Protein AF-A0A376YGE6-F1 (afdb_monomer_lite)

Secondary structure (DSSP, 8-state):
-HHHHHHHHHHHHHHHHHHS---HHHHHHHHHHHHHHHT---HHHHHHHHHHHHHHHHTT--

InterPro domains:
  IPR003474 Gluconate transporter [PF02447] (1-51)

Sequence (62 aa):
MPLIIIAAGVALLLILMIVFKVNGFIALVLVAAVVGFAEGMDAQAVLHSIQMVSAARSAGWQ

Organism: Escherichia coli (NCBI:txid562)

pLDDT: mean 73.23, std 10.55, range [53.88, 87.88]

Radius of gyration: 18.84 Å; chains: 1; bounding box: 34×24×51 Å

Structure (mmCIF, N/CA/C/O backbone):
data_AF-A0A376YGE6-F1
#
_entry.id   AF-A0A376YGE6-F1
#
loop_
_atom_site.group_PDB
_atom_site.id
_atom_site.type_symbol
_atom_site.label_atom_id
_atom_site.label_alt_id
_atom_site.label_comp_id
_atom_site.label_asym_id
_atom_site.label_entity_id
_atom_site.label_seq_id
_atom_site.pdbx_PDB_ins_code
_atom_site.Cartn_x
_atom_site.Cartn_y
_atom_site.Cartn_z
_atom_site.occupancy
_atom_site.B_iso_or_equiv
_atom_site.auth_seq_id
_atom_site.auth_comp_id
_atom_site.auth_asym_id
_atom_site.auth_atom_id
_atom_site.pdbx_PDB_model_num
ATOM 1 N N . MET A 1 1 ? -6.107 1.938 -14.018 1.00 69.75 1 MET A N 1
ATOM 2 C CA . MET A 1 1 ? -5.560 3.307 -13.870 1.00 69.75 1 MET A CA 1
ATOM 3 C C . MET A 1 1 ? -5.092 3.460 -12.431 1.00 69.75 1 MET A C 1
ATOM 5 O O . MET A 1 1 ? -5.851 3.030 -11.571 1.00 69.75 1 MET A O 1
ATOM 9 N N . PRO A 1 2 ? -3.906 4.026 -12.155 1.00 67.00 2 PRO A N 1
ATOM 10 C CA . PRO A 1 2 ? -3.309 4.089 -10.808 1.00 67.00 2 PRO A CA 1
ATOM 11 C C . PRO A 1 2 ? -4.270 4.613 -9.727 1.00 67.00 2 PRO A C 1
ATOM 13 O O . PRO A 1 2 ? -4.384 4.049 -8.648 1.00 67.00 2 PRO A O 1
ATOM 16 N N . LEU A 1 3 ? -5.096 5.600 -10.084 1.00 80.38 3 LEU A N 1
ATOM 17 C CA . LEU A 1 3 ? -6.133 6.176 -9.219 1.00 80.38 3 LEU A CA 1
ATOM 18 C C . LEU A 1 3 ? -7.174 5.165 -8.700 1.00 80.38 3 LEU A C 1
ATOM 20 O O . LEU A 1 3 ? -7.759 5.383 -7.645 1.00 80.38 3 LEU A O 1
ATOM 24 N N . ILE A 1 4 ? -7.411 4.062 -9.418 1.00 80.62 4 ILE A N 1
ATOM 25 C CA . ILE A 1 4 ? -8.381 3.025 -9.031 1.00 80.62 4 ILE A CA 1
ATOM 26 C C . ILE A 1 4 ? -7.851 2.206 -7.846 1.00 80.62 4 ILE A C 1
ATOM 28 O O . ILE A 1 4 ? -8.627 1.838 -6.969 1.00 80.62 4 ILE A O 1
ATOM 32 N N . ILE A 1 5 ? -6.538 1.957 -7.793 1.00 82.69 5 ILE A N 1
ATOM 33 C CA . ILE A 1 5 ? -5.893 1.183 -6.721 1.00 82.69 5 ILE A CA 1
ATOM 34 C C . ILE A 1 5 ? -5.855 2.015 -5.435 1.00 82.69 5 ILE A C 1
ATOM 36 O O . ILE A 1 5 ? -6.255 1.524 -4.378 1.00 82.69 5 ILE A O 1
ATOM 40 N N . ILE A 1 6 ? -5.527 3.308 -5.545 1.00 84.25 6 ILE A N 1
ATOM 41 C CA . ILE A 1 6 ? -5.616 4.257 -4.426 1.00 84.25 6 ILE A CA 1
ATOM 42 C C . ILE A 1 6 ? -7.056 4.369 -3.911 1.00 84.25 6 ILE A C 1
ATOM 44 O O . ILE A 1 6 ? -7.290 4.268 -2.707 1.00 84.25 6 ILE A O 1
ATOM 48 N N . ALA A 1 7 ? -8.042 4.539 -4.802 1.00 85.62 7 ALA A N 1
ATOM 49 C CA . ALA A 1 7 ? -9.448 4.644 -4.407 1.00 85.62 7 ALA A CA 1
ATOM 50 C C . ALA A 1 7 ? -9.950 3.373 -3.698 1.00 85.62 7 ALA A C 1
ATOM 52 O O . ALA A 1 7 ? -10.651 3.467 -2.688 1.00 85.62 7 ALA A O 1
ATOM 53 N N . ALA A 1 8 ? -9.545 2.190 -4.176 1.00 86.38 8 ALA A N 1
ATOM 54 C CA . ALA A 1 8 ? -9.833 0.920 -3.515 1.00 86.38 8 ALA A CA 1
ATOM 55 C C . ALA A 1 8 ? -9.169 0.830 -2.129 1.00 86.38 8 ALA A C 1
ATOM 57 O O . ALA A 1 8 ? -9.808 0.391 -1.175 1.00 86.38 8 ALA A O 1
ATOM 58 N N . GLY A 1 9 ? -7.930 1.309 -1.986 1.00 86.44 9 GLY A N 1
ATOM 59 C CA . GLY A 1 9 ? -7.227 1.405 -0.706 1.00 86.44 9 GLY A CA 1
ATOM 60 C C . GLY A 1 9 ? -7.940 2.288 0.319 1.00 86.44 9 GLY A C 1
ATOM 61 O O . GLY A 1 9 ? -8.155 1.878 1.459 1.00 86.44 9 GLY A O 1
ATOM 62 N N . VAL A 1 10 ? -8.377 3.482 -0.088 1.00 87.88 10 VAL A N 1
ATOM 63 C CA . VAL A 1 10 ? -9.126 4.401 0.788 1.00 87.88 10 VAL A CA 1
ATOM 64 C C . VAL A 1 10 ? -10.472 3.798 1.205 1.00 87.88 10 VAL A C 1
ATOM 66 O O . VAL A 1 10 ? -10.842 3.876 2.377 1.00 87.88 10 VAL A O 1
ATOM 69 N N . ALA A 1 11 ? -11.186 3.136 0.290 1.00 86.81 11 ALA A N 1
ATOM 70 C CA . ALA A 1 11 ? -12.418 2.421 0.626 1.00 86.81 11 ALA A CA 1
ATOM 71 C C . ALA A 1 11 ? -12.166 1.273 1.624 1.00 86.81 11 ALA A C 1
ATOM 73 O O . ALA A 1 11 ? -12.937 1.089 2.567 1.00 86.81 11 ALA A O 1
ATOM 74 N N . LEU A 1 12 ? -11.057 0.542 1.466 1.00 83.75 12 LEU A N 1
ATOM 75 C CA . LEU A 1 12 ? -10.660 -0.531 2.377 1.00 83.75 12 LEU A CA 1
ATOM 76 C C . LEU A 1 12 ? -10.333 -0.002 3.783 1.00 83.75 12 LEU A C 1
ATOM 78 O O . LEU A 1 12 ? -10.719 -0.631 4.766 1.00 83.75 12 LEU A O 1
ATOM 82 N N . LEU A 1 13 ? -9.700 1.173 3.897 1.00 83.44 13 LEU A N 1
ATOM 83 C CA . LEU A 1 13 ? -9.462 1.842 5.185 1.00 83.44 13 LEU A CA 1
ATOM 84 C C . LEU A 1 13 ? -10.759 2.167 5.921 1.00 83.44 13 LEU A C 1
ATOM 86 O O . LEU A 1 13 ? -10.864 1.909 7.121 1.00 83.44 13 LEU A O 1
ATOM 90 N N . LEU A 1 14 ? -11.751 2.703 5.207 1.00 82.25 14 LEU A N 1
ATOM 91 C CA . LEU A 1 14 ? -13.058 3.020 5.785 1.00 82.25 14 LEU A CA 1
ATOM 92 C C . LEU A 1 14 ? -13.751 1.757 6.312 1.00 82.25 14 LEU A C 1
ATOM 94 O O . LEU A 1 14 ? -14.262 1.762 7.431 1.00 82.25 14 LEU A O 1
ATOM 98 N N . ILE A 1 15 ? -13.705 0.659 5.549 1.00 79.94 15 ILE A N 1
ATOM 99 C CA . ILE A 1 15 ? -14.253 -0.640 5.968 1.00 79.94 15 ILE A CA 1
ATOM 100 C C . ILE A 1 15 ? -13.514 -1.172 7.200 1.00 79.94 15 ILE A C 1
ATOM 102 O O . ILE A 1 15 ? -14.148 -1.632 8.150 1.00 79.94 15 ILE A O 1
ATOM 106 N N . LEU A 1 16 ? -12.183 -1.091 7.217 1.00 76.00 16 LEU A N 1
ATOM 107 C CA . LEU A 1 16 ? -11.364 -1.639 8.296 1.00 76.00 16 LEU A CA 1
ATOM 108 C C . LEU A 1 16 ? -11.593 -0.895 9.623 1.00 76.00 16 LEU A C 1
ATOM 110 O O . LEU A 1 16 ? -11.644 -1.523 10.681 1.00 76.00 16 LEU A O 1
ATOM 114 N N . MET A 1 17 ? -11.809 0.423 9.562 1.00 74.06 17 MET A N 1
ATOM 115 C CA . MET A 1 17 ? -12.088 1.256 10.736 1.00 74.06 17 MET A CA 1
ATOM 116 C C . MET A 1 17 ? -13.533 1.106 11.247 1.00 74.06 17 MET A C 1
ATOM 118 O O . MET A 1 17 ? -13.762 1.206 12.451 1.00 74.06 17 MET A O 1
ATOM 122 N N . ILE A 1 18 ? -14.496 0.806 10.363 1.00 75.06 18 ILE A N 1
ATOM 123 C CA . ILE A 1 18 ? -15.908 0.564 10.716 1.00 75.06 18 ILE A CA 1
ATOM 124 C C . ILE A 1 18 ? -16.156 -0.858 11.243 1.00 75.06 18 ILE A C 1
ATOM 126 O O . ILE A 1 18 ? -16.885 -1.020 12.219 1.00 75.06 18 ILE A O 1
ATOM 130 N N . VAL A 1 19 ? -15.579 -1.892 10.618 1.00 63.25 19 VAL A N 1
ATOM 131 C CA . VAL A 1 19 ? -15.950 -3.298 10.880 1.00 63.25 19 VAL A CA 1
ATOM 132 C C . VAL A 1 19 ? -15.044 -3.968 11.913 1.00 63.25 19 VAL A C 1
ATOM 134 O O . VAL A 1 19 ? -15.532 -4.690 12.777 1.00 63.25 19 VAL A O 1
ATOM 137 N N . PHE A 1 20 ? -13.729 -3.736 11.860 1.00 64.88 20 PHE A N 1
ATOM 138 C CA . PHE A 1 20 ? -12.773 -4.496 12.677 1.00 64.88 20 PHE A CA 1
ATOM 139 C C . PHE A 1 20 ? -12.371 -3.807 13.986 1.00 64.88 20 PHE A C 1
ATOM 141 O O . PHE A 1 20 ? -11.638 -4.401 14.776 1.00 64.88 20 PHE A O 1
ATOM 148 N N . LYS A 1 21 ? -12.849 -2.577 14.242 1.00 65.75 21 LYS A N 1
ATOM 149 C CA . LYS A 1 21 ? -12.584 -1.803 15.474 1.00 65.75 21 LYS A CA 1
ATOM 150 C C . LYS A 1 21 ? -11.084 -1.734 15.842 1.00 65.75 21 LYS A C 1
ATOM 152 O O . LYS A 1 21 ? -10.722 -1.540 17.002 1.00 65.75 21 LYS A O 1
ATOM 157 N N . VAL A 1 22 ? -10.209 -1.912 14.849 1.00 63.25 22 VAL A N 1
ATOM 158 C CA . VAL A 1 22 ? -8.754 -1.773 14.968 1.00 63.25 22 VAL A CA 1
ATOM 159 C C . VAL A 1 22 ? -8.438 -0.297 15.129 1.00 63.25 22 VAL A C 1
ATOM 161 O O . VAL A 1 22 ? -9.071 0.550 14.499 1.00 63.25 22 VAL A O 1
ATOM 164 N N . ASN A 1 23 ? -7.454 0.019 15.970 1.00 81.25 23 ASN A N 1
ATOM 165 C CA . ASN A 1 23 ? -6.963 1.385 16.107 1.00 81.25 23 ASN A CA 1
ATOM 166 C C . ASN A 1 23 ? -6.620 1.940 14.715 1.00 81.25 23 ASN A C 1
ATOM 168 O O . ASN A 1 23 ? -5.942 1.257 13.941 1.00 81.25 23 ASN A O 1
ATOM 172 N N . GLY A 1 24 ? -7.067 3.161 14.408 1.00 79.75 24 GLY A N 1
ATOM 173 C CA . GLY A 1 24 ? -6.905 3.760 13.081 1.00 79.75 24 GLY A CA 1
ATOM 174 C C . GLY A 1 24 ? -5.457 3.726 12.591 1.00 79.75 24 GLY A C 1
ATOM 175 O O . GLY A 1 24 ? -5.206 3.482 11.418 1.00 79.75 24 GLY A O 1
ATOM 176 N N . PHE A 1 25 ? -4.489 3.826 13.505 1.00 83.44 25 PHE A N 1
ATOM 177 C CA . PHE A 1 25 ? -3.067 3.697 13.187 1.00 83.44 25 PHE A CA 1
ATOM 178 C C . PHE A 1 25 ? -2.679 2.333 12.581 1.00 83.44 25 PHE A C 1
ATOM 180 O O . PHE A 1 25 ? -1.949 2.278 11.595 1.00 83.44 25 PHE A O 1
ATOM 187 N N . ILE A 1 26 ? -3.194 1.228 13.127 1.00 83.62 26 ILE A N 1
ATOM 188 C CA . ILE A 1 26 ? -2.896 -0.130 12.640 1.00 83.62 26 ILE A CA 1
ATOM 189 C C . ILE A 1 26 ? -3.545 -0.350 11.270 1.00 83.62 26 ILE A C 1
ATOM 191 O O . ILE A 1 26 ? -2.927 -0.936 10.382 1.00 83.62 26 ILE A O 1
ATOM 195 N N . ALA A 1 27 ? -4.760 0.171 11.078 1.00 83.81 27 ALA A N 1
ATOM 196 C CA . ALA A 1 27 ? -5.451 0.122 9.795 1.00 83.81 27 ALA A CA 1
ATOM 197 C C . ALA A 1 27 ? -4.663 0.854 8.695 1.00 83.81 27 ALA A C 1
ATOM 199 O O . ALA A 1 27 ? -4.497 0.318 7.601 1.00 83.81 27 ALA A O 1
ATOM 200 N N . LEU A 1 28 ? -4.110 2.033 9.007 1.00 85.06 28 LEU A N 1
ATOM 201 C CA . LEU A 1 28 ? -3.282 2.808 8.079 1.00 85.06 28 LEU A CA 1
ATOM 202 C C . LEU A 1 28 ? -2.029 2.047 7.631 1.00 85.06 28 LEU A C 1
ATOM 204 O O . LEU A 1 28 ? -1.743 2.010 6.436 1.00 85.06 28 LEU A O 1
ATOM 208 N N . VAL A 1 29 ? -1.315 1.398 8.554 1.00 87.25 29 VAL A N 1
ATOM 209 C CA . VAL A 1 29 ? -0.097 0.633 8.229 1.00 87.25 29 VAL A CA 1
ATOM 210 C C . VAL A 1 29 ? -0.408 -0.577 7.342 1.00 87.25 29 VAL A C 1
ATOM 212 O O . VAL A 1 29 ? 0.291 -0.819 6.358 1.00 87.25 29 VAL A O 1
ATOM 215 N N . LEU A 1 30 ? -1.471 -1.321 7.657 1.00 85.00 30 LEU A N 1
ATOM 216 C CA . LEU A 1 30 ? -1.844 -2.531 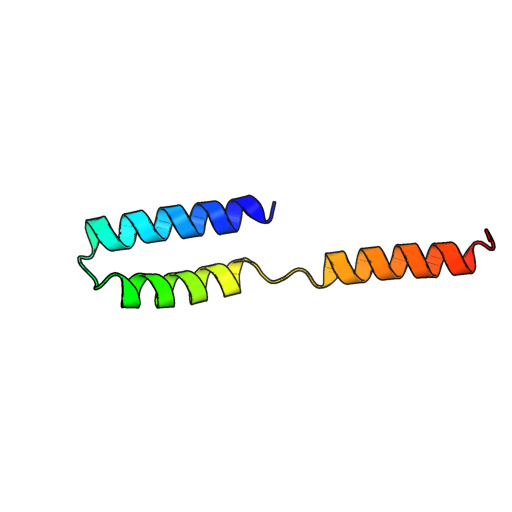6.919 1.00 85.00 30 LEU A CA 1
ATOM 217 C C . LEU A 1 30 ? -2.301 -2.200 5.492 1.00 85.00 30 LEU A C 1
ATOM 219 O O . LEU A 1 30 ? -1.865 -2.837 4.534 1.00 85.00 30 LEU A O 1
ATOM 223 N N . VAL A 1 31 ? -3.131 -1.165 5.333 1.00 87.00 31 VAL A N 1
ATOM 224 C CA . VAL A 1 31 ? -3.582 -0.750 4.001 1.00 87.00 31 VAL A CA 1
ATOM 225 C C . VAL A 1 31 ? -2.453 -0.140 3.188 1.00 87.00 31 VAL A C 1
ATOM 227 O O . VAL A 1 31 ? -2.357 -0.451 2.007 1.00 87.00 31 VAL A O 1
ATOM 230 N N . ALA A 1 32 ? -1.564 0.657 3.785 1.00 85.88 32 ALA A N 1
ATOM 231 C CA . ALA A 1 32 ? -0.409 1.195 3.069 1.00 85.88 32 ALA A CA 1
ATOM 232 C C . ALA A 1 32 ? 0.495 0.082 2.512 1.00 85.88 32 ALA A C 1
ATOM 234 O O . ALA A 1 32 ? 0.963 0.192 1.381 1.00 85.88 32 ALA A O 1
ATOM 235 N N . ALA A 1 33 ? 0.689 -1.012 3.257 1.00 85.19 33 ALA A N 1
ATOM 236 C CA . ALA A 1 33 ? 1.442 -2.168 2.775 1.00 85.19 33 ALA A CA 1
ATOM 237 C C . ALA A 1 33 ? 0.744 -2.870 1.596 1.00 85.19 33 ALA A C 1
ATOM 239 O O . ALA A 1 33 ? 1.384 -3.166 0.591 1.00 85.19 33 ALA A O 1
ATOM 240 N N . VAL A 1 34 ? -0.570 -3.104 1.690 1.00 82.94 34 VAL A N 1
ATOM 241 C CA . VAL A 1 34 ? -1.355 -3.774 0.636 1.00 82.94 34 VAL A CA 1
ATOM 242 C C . VAL A 1 34 ? -1.475 -2.906 -0.617 1.00 82.94 34 VAL A C 1
ATOM 244 O O . VAL A 1 34 ? -1.262 -3.397 -1.723 1.00 82.94 34 VAL A O 1
ATOM 247 N N . VAL A 1 35 ? -1.783 -1.619 -0.449 1.00 85.50 35 VAL A N 1
ATOM 248 C CA . VAL A 1 35 ? -1.883 -0.650 -1.545 1.00 85.50 35 VAL A CA 1
ATOM 249 C C . VAL A 1 35 ? -0.518 -0.475 -2.183 1.00 85.50 35 VAL A C 1
ATOM 251 O O . VAL A 1 35 ? -0.418 -0.704 -3.373 1.00 85.50 35 VAL A O 1
ATOM 254 N N . GLY A 1 36 ? 0.550 -0.208 -1.427 1.00 80.56 36 GLY A N 1
ATOM 255 C CA . GLY A 1 36 ? 1.900 -0.055 -1.985 1.00 80.56 36 GLY A CA 1
ATOM 256 C C . GLY A 1 36 ? 2.387 -1.275 -2.775 1.00 80.56 36 GLY A C 1
ATOM 257 O O . GLY A 1 36 ? 3.065 -1.124 -3.789 1.00 80.56 36 GLY A O 1
ATOM 258 N N . PHE A 1 37 ? 1.991 -2.482 -2.365 1.00 77.62 37 PHE A N 1
ATOM 259 C CA . PHE A 1 37 ? 2.273 -3.701 -3.122 1.00 77.62 37 PHE A CA 1
ATOM 260 C C . PHE A 1 37 ? 1.414 -3.812 -4.394 1.00 77.62 37 PHE A C 1
ATOM 262 O O . PHE A 1 37 ? 1.913 -4.202 -5.447 1.00 77.62 37 PHE A O 1
ATOM 269 N N . ALA A 1 38 ? 0.133 -3.445 -4.313 1.00 77.81 38 ALA A N 1
ATOM 270 C CA . ALA A 1 38 ? -0.807 -3.463 -5.435 1.00 77.81 38 ALA A CA 1
ATOM 271 C C . ALA A 1 38 ? -0.560 -2.347 -6.463 1.00 77.81 38 ALA A C 1
ATOM 273 O O . ALA A 1 38 ? -0.871 -2.516 -7.639 1.00 77.81 38 ALA A O 1
ATOM 274 N N . GLU A 1 39 ? 0.001 -1.218 -6.030 1.00 70.94 39 GLU A N 1
ATOM 275 C CA . GLU A 1 39 ? 0.377 -0.094 -6.887 1.00 70.94 39 GLU A CA 1
ATOM 276 C C . GLU A 1 39 ? 1.500 -0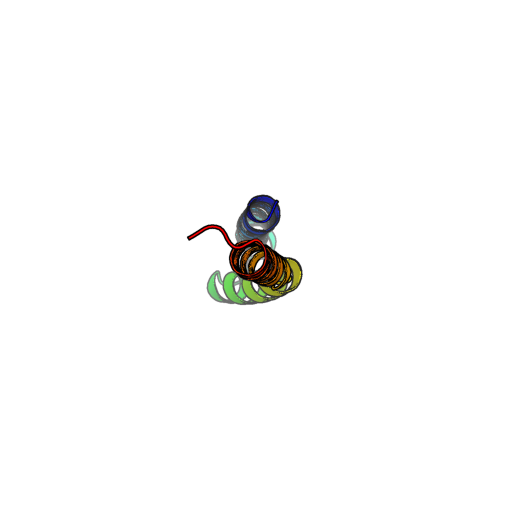.484 -7.839 1.00 70.94 39 GLU A C 1
ATOM 278 O O . GLU A 1 39 ? 1.625 0.161 -8.877 1.00 70.94 39 GLU A O 1
ATOM 283 N N . GLY A 1 40 ? 2.290 -1.518 -7.488 1.00 67.31 40 GLY A N 1
ATOM 284 C CA . GLY A 1 40 ? 3.323 -2.107 -8.337 1.00 67.31 40 GLY A CA 1
ATOM 285 C C . GLY A 1 40 ? 4.058 -1.030 -9.119 1.00 67.31 40 GLY A C 1
ATOM 286 O O . GLY A 1 40 ? 3.993 -1.046 -10.343 1.00 67.31 40 GLY A O 1
ATOM 287 N N . MET A 1 41 ? 4.601 -0.035 -8.399 1.00 58.84 41 MET A N 1
ATOM 288 C CA . MET A 1 41 ? 5.013 1.257 -8.956 1.00 58.84 41 MET A CA 1
ATOM 289 C C . MET A 1 41 ? 5.677 1.095 -10.323 1.00 58.84 41 MET A C 1
ATOM 291 O O . MET A 1 41 ? 6.746 0.497 -10.457 1.00 58.84 41 MET A O 1
ATOM 295 N N . ASP A 1 42 ? 4.997 1.640 -11.326 1.00 56.53 42 ASP A N 1
ATOM 296 C CA . ASP A 1 42 ? 5.267 1.433 -12.737 1.00 56.53 42 ASP A CA 1
ATOM 297 C C . ASP A 1 42 ? 6.566 2.142 -13.150 1.00 56.53 42 ASP A C 1
ATOM 299 O O . ASP A 1 42 ? 6.576 3.265 -13.657 1.00 56.53 42 ASP A O 1
ATOM 303 N N . ALA A 1 43 ? 7.696 1.457 -12.967 1.00 54.94 43 ALA A N 1
ATOM 304 C CA . ALA A 1 43 ? 8.945 1.788 -13.648 1.00 54.94 43 ALA A CA 1
ATOM 305 C C . ALA A 1 43 ? 8.756 1.829 -15.181 1.00 54.94 43 ALA A C 1
ATOM 307 O O . ALA A 1 43 ? 9.556 2.446 -15.881 1.00 54.94 43 ALA A O 1
ATOM 308 N N . GLN A 1 44 ? 7.690 1.220 -15.716 1.00 56.22 44 GLN A N 1
ATOM 309 C CA . GLN A 1 44 ? 7.343 1.240 -17.137 1.00 56.22 44 GLN A CA 1
ATOM 310 C C . GLN A 1 44 ? 6.914 2.623 -17.646 1.00 56.22 44 GLN A C 1
ATOM 312 O O . GLN A 1 44 ? 7.303 2.963 -18.758 1.00 56.22 44 GLN A O 1
ATOM 317 N N . ALA A 1 45 ? 6.241 3.477 -16.870 1.00 60.34 45 ALA A N 1
ATOM 318 C CA . ALA A 1 45 ? 5.950 4.855 -17.284 1.00 60.34 45 ALA A CA 1
ATOM 319 C C . ALA A 1 45 ? 7.232 5.704 -17.390 1.00 60.34 45 ALA A C 1
ATOM 321 O O . ALA A 1 45 ? 7.374 6.543 -18.288 1.00 60.34 45 ALA A O 1
ATOM 322 N N . VAL A 1 46 ? 8.203 5.441 -16.509 1.00 61.31 46 VAL A N 1
ATOM 323 C CA . VAL A 1 46 ? 9.535 6.065 -16.543 1.00 61.31 46 VAL A CA 1
ATOM 324 C C . VAL A 1 46 ? 10.360 5.518 -17.715 1.00 61.31 46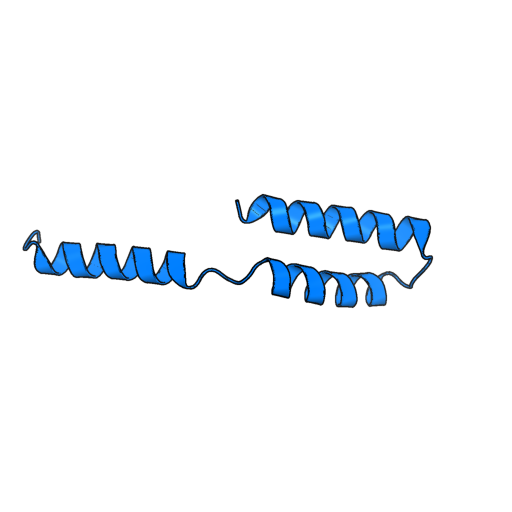 VAL A C 1
ATOM 326 O O . VAL A 1 46 ? 10.971 6.284 -18.453 1.00 61.31 46 VAL A O 1
ATOM 329 N N . LEU A 1 47 ? 10.326 4.208 -17.970 1.00 61.44 47 LEU A N 1
ATOM 330 C CA . LEU A 1 47 ? 10.984 3.591 -19.128 1.00 61.44 47 LEU A CA 1
ATOM 331 C C . LEU A 1 47 ? 10.375 4.056 -20.460 1.00 61.44 47 LEU A C 1
ATOM 333 O O . LEU A 1 47 ? 11.119 4.319 -21.400 1.00 61.44 47 LEU A O 1
ATOM 337 N N . HIS A 1 48 ? 9.054 4.237 -20.535 1.00 65.31 48 HIS A N 1
ATOM 338 C CA . HIS A 1 48 ? 8.367 4.704 -21.740 1.00 65.31 48 HIS A CA 1
ATOM 339 C C . HIS A 1 48 ? 8.676 6.180 -22.041 1.00 65.31 48 HIS A C 1
ATOM 341 O O . HIS A 1 48 ? 8.862 6.559 -23.198 1.00 65.31 48 HIS A O 1
ATOM 347 N N . SER A 1 49 ? 8.809 7.017 -21.007 1.00 62.53 49 SER A N 1
ATOM 348 C CA . SER A 1 49 ? 9.254 8.408 -21.164 1.00 62.53 49 SER A CA 1
ATOM 349 C C . SER A 1 49 ? 10.746 8.507 -21.518 1.00 62.53 49 SER A C 1
ATOM 351 O O . SER A 1 49 ? 11.109 9.320 -22.367 1.00 62.53 49 SER A O 1
ATOM 353 N N . ILE A 1 50 ? 11.607 7.625 -20.990 1.00 64.12 50 ILE A N 1
ATOM 354 C CA . ILE A 1 50 ? 13.027 7.544 -21.382 1.00 64.12 50 ILE A CA 1
ATOM 355 C C . ILE A 1 50 ? 13.197 7.003 -22.814 1.00 64.12 50 ILE A C 1
ATOM 357 O O . ILE A 1 50 ? 14.029 7.520 -23.566 1.00 64.12 50 ILE A O 1
ATOM 361 N N . GLN A 1 51 ? 12.404 6.017 -23.245 1.00 66.00 51 GLN A N 1
ATOM 362 C CA . GLN A 1 51 ? 12.412 5.524 -24.630 1.00 66.00 51 GLN A CA 1
ATOM 363 C C . GLN A 1 51 ? 11.931 6.589 -25.616 1.00 66.00 51 GLN A C 1
ATOM 365 O O . GLN A 1 51 ? 12.550 6.759 -26.660 1.00 66.00 51 GLN A O 1
ATOM 370 N N . MET A 1 52 ? 10.896 7.362 -25.280 1.00 66.56 52 MET A N 1
ATOM 371 C CA . MET A 1 52 ? 10.444 8.471 -26.123 1.00 66.56 52 MET A CA 1
ATOM 372 C C . MET A 1 52 ? 11.509 9.571 -26.249 1.00 66.56 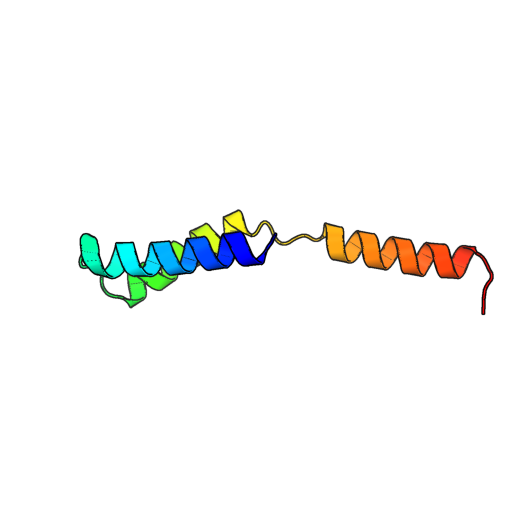52 MET A C 1
AT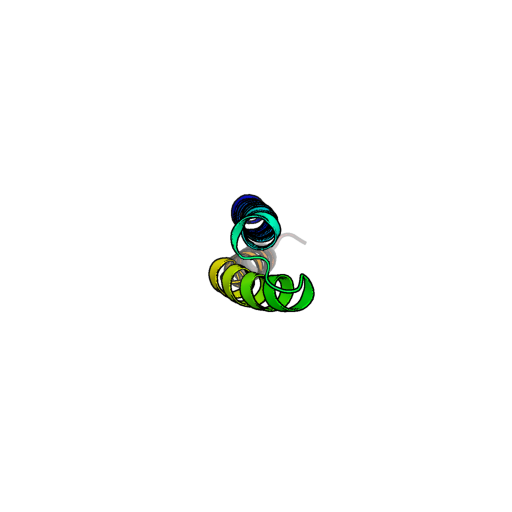OM 374 O O . MET A 1 52 ? 11.781 10.037 -27.353 1.00 66.56 52 MET A O 1
ATOM 378 N N . VAL A 1 53 ? 12.1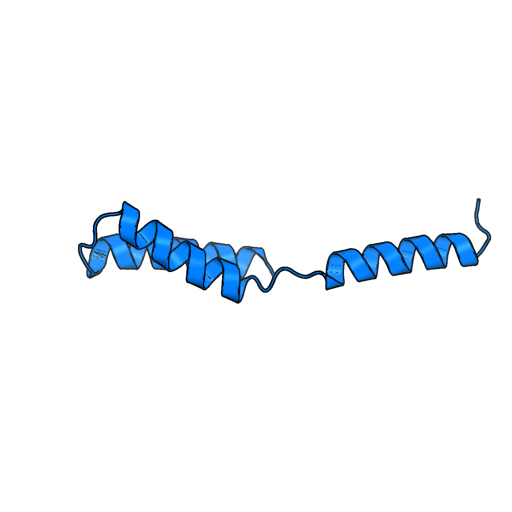60 9.952 -25.144 1.00 69.19 53 VAL A N 1
ATOM 379 C CA . VAL A 1 53 ? 13.213 10.985 -25.139 1.00 69.19 53 VAL A CA 1
ATOM 380 C C . VAL A 1 53 ? 14.479 10.524 -25.875 1.00 69.19 53 VAL A C 1
ATOM 382 O O . VAL A 1 53 ? 15.070 11.288 -26.639 1.00 69.19 53 VAL A O 1
ATOM 385 N N . SER A 1 54 ? 14.895 9.269 -25.699 1.00 60.94 54 SER A N 1
ATOM 386 C CA . SER A 1 54 ? 16.049 8.701 -26.416 1.00 60.94 54 SER A CA 1
ATOM 387 C C . SER A 1 54 ? 15.765 8.462 -27.904 1.00 60.94 54 SER A C 1
ATOM 389 O O . SER A 1 54 ? 16.634 8.737 -28.733 1.00 60.94 54 SER A O 1
ATOM 391 N N . ALA A 1 55 ? 14.542 8.055 -28.262 1.00 63.41 55 ALA A N 1
ATOM 392 C CA . ALA A 1 55 ? 14.097 7.959 -29.649 1.00 63.41 55 ALA A CA 1
ATOM 393 C C . ALA A 1 55 ? 14.045 9.340 -30.324 1.00 63.41 55 ALA A C 1
ATOM 395 O O . ALA A 1 55 ? 14.546 9.482 -31.438 1.00 63.41 55 ALA A O 1
ATOM 396 N N . ALA A 1 56 ? 13.544 10.372 -29.636 1.00 63.44 56 ALA A N 1
ATOM 397 C CA . ALA A 1 56 ? 13.548 11.753 -30.126 1.00 63.44 56 ALA A CA 1
ATOM 398 C C . ALA A 1 56 ? 14.975 12.270 -30.387 1.00 63.44 56 ALA A C 1
ATOM 400 O O . ALA A 1 56 ? 15.231 12.875 -31.425 1.00 63.44 56 ALA A O 1
ATOM 401 N N . ARG A 1 57 ? 15.938 11.935 -29.513 1.00 65.38 57 ARG A N 1
ATOM 402 C CA . ARG A 1 57 ? 17.361 12.247 -29.731 1.00 65.38 57 ARG A CA 1
ATOM 403 C C . ARG A 1 57 ? 17.965 11.482 -30.916 1.00 65.38 57 ARG A C 1
ATOM 405 O O . ARG A 1 57 ? 18.826 12.020 -31.605 1.00 65.38 57 ARG A O 1
ATOM 412 N N . SER A 1 58 ? 17.531 10.243 -31.160 1.00 61.81 58 SER A N 1
ATOM 413 C CA . SER A 1 58 ? 17.993 9.430 -32.299 1.00 61.81 58 SER A CA 1
ATOM 414 C C . SER A 1 58 ? 17.364 9.830 -33.640 1.00 61.81 58 SER A C 1
ATOM 416 O O . SER A 1 58 ? 17.951 9.579 -34.687 1.00 61.81 58 SER A O 1
ATOM 418 N N . ALA A 1 59 ? 16.201 10.490 -33.608 1.00 65.81 59 ALA A N 1
ATOM 419 C CA . ALA A 1 59 ? 15.476 10.953 -34.788 1.00 65.81 59 ALA A CA 1
ATOM 420 C C . ALA A 1 59 ? 15.995 12.292 -35.349 1.00 65.81 59 ALA A C 1
ATOM 422 O O . ALA A 1 59 ? 15.465 12.770 -36.347 1.00 65.81 59 ALA A O 1
ATOM 423 N N . GLY A 1 60 ? 17.029 12.892 -34.746 1.00 63.38 60 GLY A N 1
ATOM 424 C CA . GLY A 1 60 ? 17.743 14.035 -35.326 1.00 63.38 60 GLY A CA 1
ATOM 425 C C . GLY A 1 60 ? 16.966 15.355 -35.380 1.00 63.38 60 GLY A C 1
ATOM 426 O O . GLY A 1 60 ? 17.418 16.279 -36.051 1.00 63.38 60 GLY A O 1
ATOM 427 N N . TRP A 1 61 ? 15.840 15.473 -34.673 1.00 59.44 61 TRP A N 1
ATOM 428 C CA . TRP A 1 61 ? 15.145 16.749 -34.510 1.00 59.44 61 TRP A CA 1
ATOM 429 C C . TRP A 1 61 ? 15.730 17.483 -33.300 1.00 59.44 61 TRP A C 1
ATOM 431 O O . TRP A 1 61 ? 15.540 17.065 -32.156 1.00 59.44 61 TRP A O 1
ATOM 441 N N . GLN A 1 62 ? 16.518 18.520 -33.597 1.00 53.88 62 GLN A N 1
ATOM 442 C CA . GLN A 1 62 ? 16.852 19.609 -32.675 1.00 53.88 62 GLN A CA 1
ATOM 443 C C . GLN A 1 62 ? 15.607 20.450 -32.391 1.00 53.88 62 GLN A C 1
ATOM 445 O O . GLN A 1 62 ? 14.817 20.650 -33.343 1.00 53.88 62 GLN A O 1
#

Foldseek 3Di:
DLVVLVVVLVVQLVCCVPPVVPDSVVSVVVSCVVSVVVSVPPVVVVVVVVCVVVVVVVVPDD